Protein 6AHX (pdb70)

Radius of gyration: 14.11 Å; Cα contacts (8 Å, |Δi|>4): 23; chains: 1; bounding box: 26×20×40 Å

Foldseek 3Di:
DDDPVLVVLVVVLVVLVVVLVVCVVVVHDPVVSVVSVVVSVVSVVVSVVVVCVVPVVVVD

Nearest PDB structures (foldseek):
  6ahx-assembly1_A-2  TM=1.017E+00  e=2.234E-08  Geobacillus zalihae
  5fmn-assembly1_B  TM=8.937E-01  e=1.157E-04  Synechocystis sp. PCC 6803
  7mq2-assembly1_A  TM=9.207E-01  e=2.883E-03  Streptococcus pneumoniae D39
  4m1p-assembly1_A  TM=8.838E-01  e=1.786E-03  Geobacillus thermodenitrificans NG80-2
  7mq3-assembly1_A  TM=8.938E-01  e=2.883E-03  Streptococcus pneumoniae D39

Structure (mmCIF, N/CA/C/O backbone):
data_6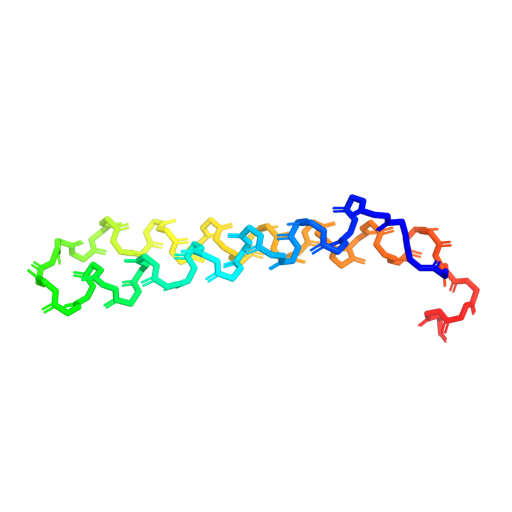AHX
#
_entry.id   6AHX
#
_cell.length_a   44.730
_cell.length_b   44.730
_cell.length_c   82.370
_cell.angle_alpha   90.00
_cell.angle_beta   90.00
_cell.angle_gamma   120.00
#
_symmetry.space_group_name_H-M   'P 31 2 1'
#
loop_
_entity.id
_entity.type
_entity.pdbx_description
1 polymer 'Putative cytosolic protein'
2 water water
#
loop_
_atom_site.group_PDB
_atom_site.id
_atom_site.type_symbol
_atom_site.label_atom_id
_atom_site.label_alt_id
_atom_site.label_comp_id
_atom_site.label_asym_id
_atom_site.label_entity_id
_atom_site.label_seq_id
_atom_site.pdbx_PDB_ins_code
_atom_site.Cartn_x
_atom_site.Cartn_y
_atom_site.Cartn_z
_atom_site.occupancy
_atom_site.B_iso_or_equiv
_atom_site.auth_seq_id
_atom_site.auth_comp_id
_atom_site.auth_asym_id
_atom_site.auth_atom_id
_atom_site.pdbx_PDB_model_num
ATOM 1 N N . LYS A 1 17 ? -26.577 6.330 -18.015 1.00 56.89 17 LYS A N 1
ATOM 2 C CA . LYS A 1 17 ? -26.413 7.843 -18.130 1.00 49.57 17 LYS A CA 1
ATOM 3 C C . LYS A 1 17 ? -25.943 8.495 -16.838 1.00 42.65 17 LYS A C 1
ATOM 4 O O . LYS A 1 17 ? -24.949 9.172 -16.872 1.00 42.25 17 LYS A O 1
ATOM 10 N N . TYR A 1 18 ? -26.630 8.308 -15.710 1.00 38.13 18 TYR A N 1
ATOM 11 C CA . TYR A 1 18 ? -26.127 8.853 -14.425 1.00 35.61 18 TYR A CA 1
ATOM 12 C C . TYR A 1 18 ? -25.447 7.764 -13.654 1.00 37.66 18 TYR A C 1
ATOM 13 O O . TYR A 1 18 ? -25.932 6.630 -13.613 1.00 36.22 18 TYR A O 1
ATOM 22 N N . ARG A 1 19 ? -24.344 8.091 -13.002 1.00 38.20 19 ARG A N 1
ATOM 23 C CA . ARG A 1 19 ? -23.691 7.083 -12.176 1.00 44.38 19 ARG A CA 1
ATOM 24 C C . ARG A 1 19 ? -24.609 6.579 -11.086 1.00 48.62 19 ARG A C 1
ATOM 25 O O . ARG A 1 19 ? -25.407 7.339 -10.519 1.00 46.31 19 ARG A O 1
ATOM 33 N N . LYS A 1 20 ? -24.536 5.273 -10.841 1.00 51.13 20 LYS A N 1
ATOM 34 C CA . LYS A 1 20 ? -25.273 4.639 -9.741 1.00 55.71 20 LYS A CA 1
ATOM 35 C C . LYS A 1 20 ? -25.173 5.383 -8.397 1.00 43.87 20 LYS A C 1
ATOM 36 O O . LYS A 1 20 ? -26.155 5.505 -7.684 1.00 43.89 20 LYS A O 1
ATOM 42 N N . GLN A 1 21 ? -24.005 5.903 -8.087 1.00 40.05 21 GLN A N 1
ATOM 43 C CA . GLN A 1 21 ? -23.831 6.724 -6.898 1.00 47.89 21 GLN A CA 1
ATOM 44 C C . GLN A 1 21 ? -24.747 7.934 -6.823 1.00 41.18 21 GLN A C 1
ATOM 45 O O . GLN A 1 21 ? -25.202 8.245 -5.733 1.00 39.42 21 GLN A O 1
ATOM 51 N N . VAL A 1 22 ? -25.013 8.582 -7.962 1.00 37.35 22 VAL A N 1
ATOM 52 C CA . VAL A 1 22 ? -26.031 9.662 -8.050 1.00 40.45 22 VAL A CA 1
ATOM 53 C C . VAL A 1 22 ? -27.433 9.159 -7.703 1.00 33.92 22 VAL A C 1
ATOM 54 O O . VAL A 1 22 ? -28.110 9.741 -6.894 1.00 31.95 22 VAL A O 1
ATOM 58 N N . ILE A 1 23 ? -27.833 8.068 -8.308 1.00 31.21 23 ILE A N 1
ATOM 59 C CA . ILE A 1 23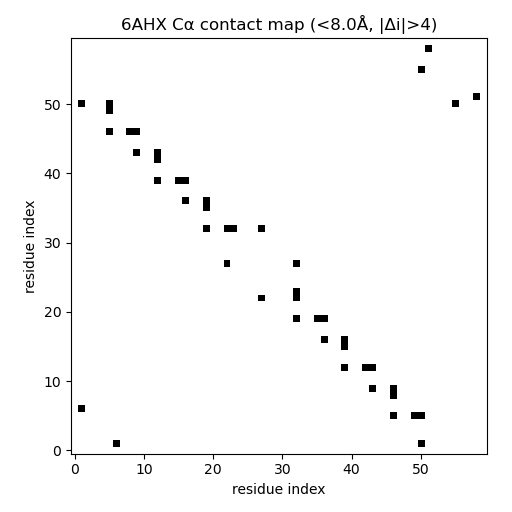 ? -29.145 7.537 -8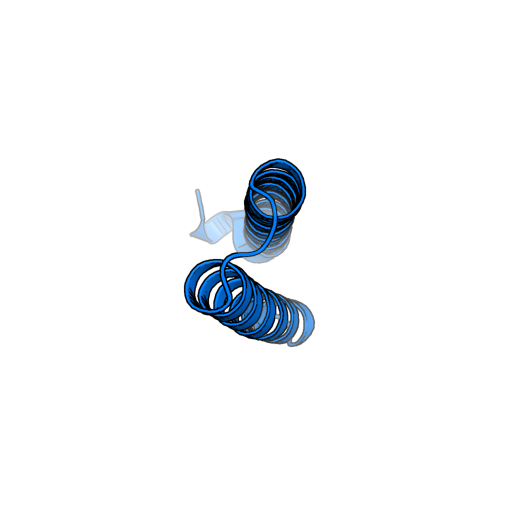.063 1.00 33.64 23 ILE A CA 1
ATOM 60 C C . ILE A 1 23 ? -29.296 7.151 -6.586 1.00 33.77 23 ILE A C 1
ATOM 61 O O . ILE A 1 23 ? -30.333 7.448 -5.927 1.00 29.54 23 ILE A O 1
ATOM 66 N N . ASN A 1 24 ? -28.254 6.505 -6.072 1.00 33.49 24 ASN A N 1
ATOM 67 C CA . ASN A 1 24 ? -28.250 6.060 -4.687 1.00 39.17 24 ASN A CA 1
ATOM 68 C C . ASN A 1 24 ? -28.294 7.206 -3.678 1.00 35.60 24 ASN A C 1
ATOM 69 O O . ASN A 1 24 ? -29.043 7.103 -2.709 1.00 33.33 24 ASN A O 1
ATOM 74 N N . ARG A 1 25 ? -27.515 8.263 -3.926 1.00 31.55 25 ARG A N 1
ATOM 75 C CA . ARG A 1 25 ? -27.570 9.459 -3.083 1.00 36.30 25 ARG A CA 1
ATOM 76 C C . ARG A 1 25 ? -29.008 10.014 -3.047 1.00 33.54 25 ARG A C 1
ATOM 77 O O . ARG A 1 25 ? -29.550 10.287 -1.967 1.00 31.61 25 ARG A O 1
ATOM 85 N N . LEU A 1 26 ? -29.630 10.091 -4.224 1.00 29.50 26 LEU A N 1
ATOM 86 C CA . LEU A 1 26 ? -30.974 10.571 -4.302 1.00 30.57 26 LEU A CA 1
ATOM 87 C C . LEU A 1 26 ? -31.904 9.674 -3.522 1.00 28.98 26 LEU A C 1
ATOM 88 O O . LEU A 1 26 ? -32.811 10.171 -2.844 1.00 25.17 26 LEU A O 1
ATOM 93 N N . ALA A 1 27 ? -31.681 8.356 -3.587 1.00 31.53 27 ALA A N 1
ATOM 94 C CA . ALA A 1 27 ? -32.448 7.401 -2.732 1.00 30.20 27 ALA A CA 1
ATOM 95 C C . ALA A 1 27 ? -32.272 7.564 -1.218 1.00 28.51 27 ALA A C 1
ATOM 96 O O . ALA A 1 27 ? -33.249 7.490 -0.464 1.00 28.90 27 ALA A O 1
ATOM 98 N N . ARG A 1 28 ? -31.055 7.857 -0.812 1.00 28.99 28 ARG A N 1
ATOM 99 C CA . ARG A 1 28 ? -30.727 8.185 0.581 1.00 33.22 28 ARG A CA 1
ATOM 100 C C . ARG A 1 28 ? -31.378 9.485 1.088 1.00 28.48 28 ARG A C 1
ATOM 101 O O . ARG A 1 28 ? -31.920 9.524 2.198 1.00 27.85 28 ARG A O 1
ATOM 109 N N . ILE A 1 29 ? -31.301 10.520 0.256 1.00 24.76 29 ILE A N 1
ATOM 110 C CA . ILE A 1 29 ? -31.913 11.788 0.556 1.00 24.50 29 ILE A CA 1
ATOM 111 C C . ILE A 1 29 ? -33.401 11.574 0.669 1.00 24.78 29 ILE A C 1
ATOM 112 O O . ILE A 1 29 ? -34.040 12.109 1.557 1.00 25.23 29 ILE A O 1
ATOM 117 N N . GLU A 1 30 ? -33.957 10.730 -0.196 1.00 26.58 30 GLU A N 1
ATOM 118 C CA . GLU A 1 30 ? -35.381 10.359 -0.057 1.00 24.67 30 GLU A CA 1
ATOM 119 C C . GLU A 1 30 ? -35.746 9.788 1.331 1.00 24.93 30 GLU A C 1
ATOM 120 O O . GLU A 1 30 ? -36.658 10.310 1.978 1.00 20.41 30 GLU A O 1
ATOM 126 N N . GLY A 1 31 ? -35.014 8.752 1.787 1.00 24.48 31 GLY A N 1
ATOM 127 C CA . GLY A 1 31 ? -35.237 8.133 3.107 1.00 24.18 31 GLY A CA 1
ATOM 128 C C . GLY A 1 31 ? -35.025 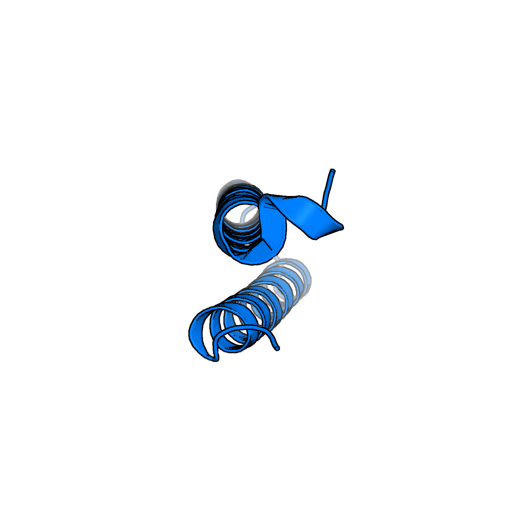9.126 4.248 1.00 25.33 31 GLY A C 1
ATOM 129 O O . GLY A 1 31 ? -35.631 9.072 5.312 1.00 26.54 31 GLY A O 1
ATOM 130 N N . HIS A 1 32 ? -34.145 10.065 4.012 1.00 26.87 32 HIS A N 1
ATOM 131 C CA . HIS A 1 32 ? -33.779 11.072 5.014 1.00 23.93 32 HIS A CA 1
ATOM 132 C C . HIS A 1 32 ? -34.969 12.020 5.186 1.00 23.11 32 HIS A C 1
ATOM 133 O O . HIS A 1 32 ? -35.419 12.269 6.298 1.00 21.87 32 HIS A O 1
ATOM 140 N N . VAL A 1 33 ? -35.525 12.492 4.103 1.00 25.53 33 VAL A N 1
ATOM 141 C CA . VAL A 1 33 ? -36.736 13.354 4.185 1.00 26.59 33 VAL A CA 1
ATOM 142 C C . VAL A 1 33 ? -37.920 12.620 4.827 1.00 26.40 33 VAL A C 1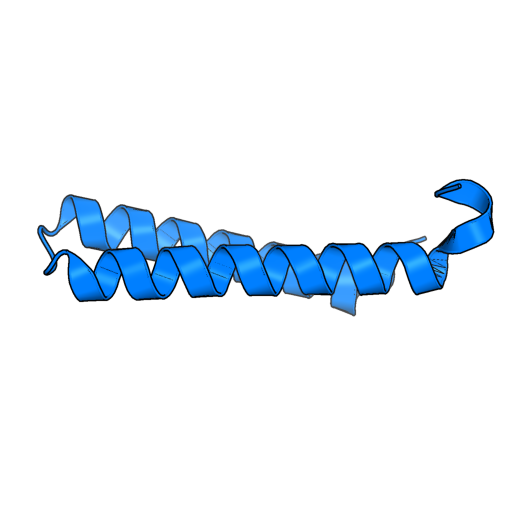
ATOM 143 O O . VAL A 1 33 ? -38.647 13.223 5.685 1.00 23.75 33 VAL A O 1
ATOM 147 N N . ARG A 1 34 ? -38.065 11.323 4.469 1.00 26.76 34 ARG A N 1
ATOM 148 C CA . ARG A 1 34 ? -39.054 10.467 5.092 1.00 29.31 34 ARG A CA 1
ATOM 149 C C . ARG A 1 34 ? -38.903 10.456 6.592 1.00 30.22 34 ARG A C 1
ATOM 150 O O . ARG A 1 34 ? -39.894 10.478 7.328 1.00 30.49 34 ARG A O 1
ATOM 158 N N . ALA A 1 35 ? -37.656 10.439 7.059 1.00 28.03 35 ALA A N 1
ATOM 159 C CA . ALA A 1 35 ? -37.390 10.385 8.495 1.00 27.04 35 ALA A CA 1
ATOM 160 C C . ALA A 1 35 ? -37.710 11.667 9.162 1.00 28.18 35 ALA A C 1
ATOM 161 O O . ALA A 1 35 ? -38.297 11.672 10.252 1.00 28.04 35 ALA A O 1
ATOM 163 N N . ILE A 1 36 ? -37.367 12.755 8.474 1.00 28.37 36 ILE A N 1
ATOM 164 C CA . ILE A 1 36 ? -37.656 14.111 8.935 1.00 27.09 36 ILE A CA 1
ATOM 165 C C . ILE A 1 36 ? -39.150 14.332 9.052 1.00 27.53 36 ILE A C 1
ATOM 166 O O . ILE A 1 36 ? -39.625 14.898 10.032 1.00 27.65 36 ILE A O 1
ATOM 171 N N . LYS A 1 37 ? -39.870 13.869 8.043 1.00 30.54 37 LYS A N 1
ATOM 172 C CA . LYS A 1 37 ? -41.345 13.813 8.102 1.00 31.16 37 LYS A CA 1
ATOM 173 C C . LYS A 1 37 ? -41.866 13.063 9.383 1.00 31.22 37 LYS A C 1
ATOM 174 O O . LYS A 1 37 ? -42.808 13.520 10.061 1.00 25.47 37 LYS A O 1
ATOM 180 N N . GLU A 1 38 ? -41.212 11.948 9.707 1.00 29.97 38 GLU A N 1
ATOM 181 C CA . GLU A 1 38 ? -41.601 11.166 10.829 1.00 29.80 38 GLU A CA 1
ATOM 182 C C . GLU A 1 38 ? -41.166 11.839 12.086 1.00 29.55 38 GLU A C 1
ATOM 183 O O . GLU A 1 38 ? -41.868 11.758 13.051 1.00 32.66 38 GLU A O 1
ATOM 189 N N . MET A 1 39 ? -40.045 12.526 12.096 1.00 26.94 39 MET A N 1
ATOM 190 C CA . MET A 1 39 ? -39.692 13.317 13.254 1.00 28.24 39 MET A CA 1
ATOM 191 C C . MET A 1 3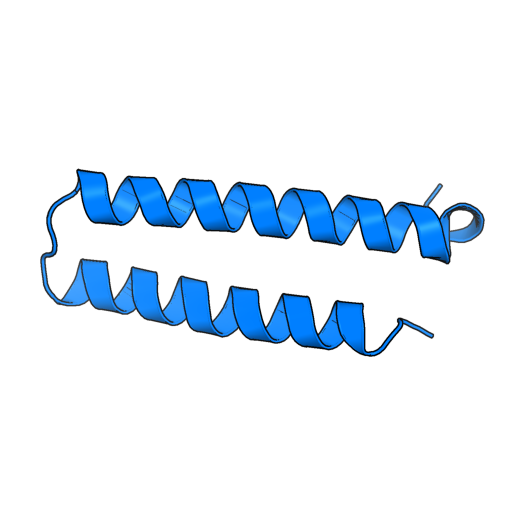9 ? -40.739 14.352 13.585 1.00 31.79 39 MET A C 1
ATOM 192 O O . MET A 1 39 ? -41.081 14.554 14.734 1.00 34.04 39 MET A O 1
ATOM 197 N N . ALA A 1 40 ? -41.198 15.070 12.574 1.00 35.13 40 ALA A N 1
ATOM 198 C CA . ALA A 1 40 ? -42.252 16.058 12.733 1.00 33.11 40 ALA A CA 1
ATOM 199 C C . ALA A 1 40 ? -43.529 15.408 13.226 1.00 32.92 40 ALA A C 1
ATOM 200 O O . ALA A 1 40 ? -44.123 15.837 14.190 1.00 35.01 40 ALA A O 1
ATOM 202 N N . ALA A 1 41 ? -43.933 14.337 12.589 1.00 35.55 41 ALA A N 1
ATOM 203 C CA . ALA A 1 41 ? -45.138 13.617 13.005 1.00 34.12 41 ALA A CA 1
ATOM 204 C C . ALA A 1 41 ? -45.099 13.130 14.449 1.00 37.15 41 ALA A C 1
ATOM 205 O O . ALA A 1 41 ? -46.114 13.137 15.071 1.00 36.52 41 ALA A O 1
ATOM 207 N N . GLU A 1 42 ? -43.929 12.743 14.957 1.00 37.84 42 GLU A N 1
ATOM 208 C CA . GLU A 1 42 ? -43.694 12.357 16.363 1.00 35.86 42 GLU A CA 1
ATOM 209 C C . GLU A 1 42 ? -43.410 13.502 17.339 1.00 37.80 42 GLU A C 1
ATOM 210 O O . GLU A 1 42 ? -43.219 13.250 18.533 1.00 42.23 42 GLU A O 1
ATOM 216 N N . GLY A 1 43 ? -43.373 14.756 16.885 1.00 35.70 43 GLY A N 1
ATOM 217 C CA . GLY A 1 43 ? -43.206 15.865 17.806 1.00 34.38 43 GLY A CA 1
ATOM 218 C C . GLY A 1 43 ? -41.810 15.979 18.374 1.00 32.89 43 GLY A C 1
ATOM 219 O O . GLY A 1 43 ? -41.599 16.498 19.452 1.00 34.39 43 GLY A O 1
ATOM 220 N N . ARG A 1 44 ? -40.830 15.613 17.569 1.00 32.85 44 ARG A N 1
ATOM 221 C CA . ARG A 1 44 ? -39.448 15.837 17.930 1.00 29.65 44 ARG A CA 1
ATOM 222 C C . ARG A 1 44 ? -39.115 17.331 18.142 1.00 30.56 44 ARG A C 1
ATOM 223 O O . ARG A 1 44 ? -39.808 18.236 17.656 1.00 31.97 44 ARG A O 1
ATOM 231 N N . ASP A 1 45 ? -38.039 17.586 18.857 1.00 30.50 45 ASP A N 1
ATOM 232 C CA . ASP A 1 45 ? -37.633 18.953 19.155 1.00 33.70 45 ASP A CA 1
ATOM 233 C C . ASP A 1 45 ? -37.227 19.631 17.888 1.00 33.36 45 ASP A C 1
ATOM 234 O O . ASP A 1 45 ? -36.582 19.037 17.041 1.00 30.50 45 ASP A O 1
ATOM 239 N N . CYS A 1 46 ? -37.632 20.892 17.781 1.00 30.10 46 CYS A N 1
ATOM 240 C CA . CYS A 1 46 ? -37.441 21.664 16.596 1.00 30.72 46 CYS A CA 1
ATOM 241 C C . CYS A 1 46 ? -35.983 21.738 16.140 1.00 27.80 46 CYS A C 1
ATOM 242 O O . CYS A 1 46 ? -35.714 21.584 14.975 1.00 27.44 46 CYS A O 1
ATOM 245 N N . PRO A 1 47 ? -35.048 21.976 17.048 1.00 29.48 47 PRO A N 1
ATOM 246 C CA . PRO A 1 47 ? -33.647 22.059 16.546 1.00 30.86 47 PRO A CA 1
ATOM 247 C C . PRO A 1 47 ? -33.123 20.763 15.884 1.00 27.43 47 PRO A C 1
ATOM 248 O O . PRO A 1 47 ? -32.353 20.834 14.922 1.00 24.51 47 PRO A O 1
ATOM 252 N N . ASP A 1 48 ? -33.601 19.628 16.360 1.00 28.99 48 ASP A N 1
ATOM 253 C CA . ASP A 1 48 ? -33.296 18.336 15.755 1.00 31.73 48 ASP A CA 1
ATOM 254 C C . ASP A 1 48 ? -33.785 18.318 14.313 1.00 31.75 48 ASP A C 1
ATOM 255 O O . ASP A 1 48 ? -33.099 17.861 13.388 1.00 30.28 48 ASP A O 1
ATOM 260 N N . ILE A 1 49 ? -35.021 18.768 14.149 1.00 29.51 49 ILE A N 1
ATOM 261 C CA . ILE A 1 49 ? -35.673 18.798 12.859 1.00 27.58 49 ILE A CA 1
ATOM 262 C C . ILE A 1 49 ? -34.954 19.744 11.917 1.00 25.26 49 ILE A C 1
ATOM 263 O O . ILE A 1 49 ? -34.622 19.355 10.778 1.00 23.92 49 ILE A O 1
ATOM 268 N N . LEU A 1 50 ? -34.630 20.935 12.405 1.00 23.08 50 LEU A N 1
ATOM 269 C CA . LEU A 1 50 ? -34.049 21.943 11.546 1.00 23.47 50 LEU A CA 1
ATOM 270 C C . LEU A 1 50 ? -32.616 21.594 11.210 1.00 24.35 50 LEU A C 1
ATOM 271 O O . LEU A 1 50 ? -32.162 21.906 10.139 1.00 25.03 50 LEU A O 1
ATOM 276 N N . LEU A 1 51 ? -31.929 20.921 12.120 1.00 22.11 51 LEU A N 1
ATOM 277 C CA . LEU A 1 51 ? -30.636 20.332 11.804 1.00 26.93 51 LEU A CA 1
ATOM 278 C C . LEU A 1 51 ? -30.660 19.389 10.626 1.00 23.44 51 LEU A C 1
ATOM 279 O O . LEU A 1 51 ? -29.797 19.439 9.777 1.00 20.89 51 LEU A O 1
ATOM 284 N N . GLN A 1 52 ? -31.685 18.546 10.575 1.00 25.24 52 GLN A N 1
ATOM 285 C CA . GLN A 1 52 ? -31.786 17.534 9.531 1.00 23.91 52 GLN A CA 1
ATOM 286 C C . GLN A 1 52 ? -32.227 18.153 8.243 1.00 22.37 52 GLN A C 1
ATOM 287 O O . GLN A 1 52 ? -31.689 17.770 7.202 1.00 23.75 52 GLN A O 1
ATOM 293 N N . ILE A 1 53 ? -33.061 19.195 8.298 1.00 20.89 53 ILE A N 1
ATOM 294 C CA . ILE A 1 53 ? -33.402 19.871 7.072 1.00 20.38 53 ILE A CA 1
ATOM 295 C C . ILE A 1 53 ? -32.171 20.482 6.421 1.00 20.48 53 ILE A C 1
ATOM 296 O O . ILE A 1 53 ? -32.005 20.473 5.182 1.00 18.38 53 ILE A O 1
ATOM 301 N N . ALA A 1 54 ? -31.363 21.125 7.241 1.00 20.71 54 ALA A N 1
ATOM 302 C CA . ALA A 1 54 ? -30.162 21.730 6.726 1.00 20.64 54 ALA A CA 1
ATOM 303 C C . ALA A 1 54 ? -29.228 20.668 6.153 1.00 22.43 54 ALA A C 1
ATOM 30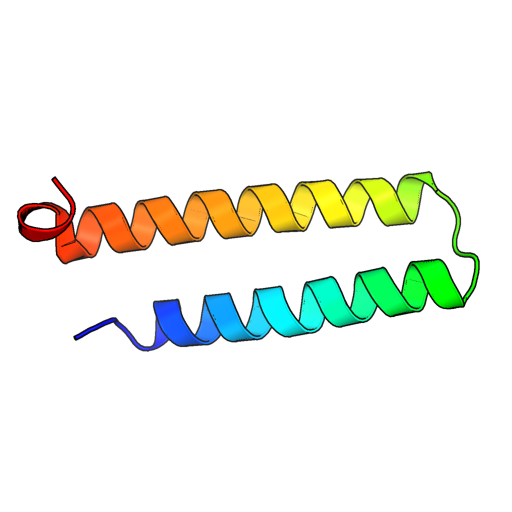4 O O . ALA A 1 54 ? -28.616 20.883 5.110 1.00 25.26 54 ALA A O 1
ATOM 306 N N . ALA A 1 55 ? -29.094 19.544 6.823 1.00 23.21 55 ALA A N 1
ATOM 307 C CA . ALA A 1 55 ? -28.299 18.443 6.269 1.00 23.82 55 ALA A CA 1
ATOM 308 C C . ALA A 1 55 ? -28.808 17.961 4.899 1.00 23.28 55 ALA A C 1
ATOM 309 O O . ALA A 1 55 ? -28.045 17.794 3.986 1.00 24.63 55 ALA A O 1
ATOM 311 N N . VAL A 1 56 ? -30.111 17.824 4.735 1.00 24.68 56 VAL A N 1
ATOM 312 C CA . VAL A 1 56 ? -30.669 17.470 3.451 1.00 23.17 56 VAL A CA 1
ATOM 313 C C . VAL A 1 56 ? -30.403 18.521 2.360 1.00 21.96 56 VAL A C 1
ATOM 314 O O . VAL A 1 56 ? -30.083 18.168 1.231 1.00 20.01 56 VAL A O 1
ATOM 318 N N . ARG A 1 57 ? -30.561 19.817 2.673 1.00 23.86 57 ARG A N 1
ATOM 319 C CA . ARG A 1 57 ? -30.209 20.900 1.718 1.00 22.75 57 ARG A CA 1
ATOM 320 C C . ARG A 1 57 ? -28.753 20.822 1.243 1.00 23.77 57 ARG A C 1
ATOM 321 O O . ARG A 1 57 ? -28.438 21.041 0.081 1.00 24.62 57 ARG A O 1
ATOM 329 N N . LYS A 1 58 ? -27.872 20.487 2.170 1.00 23.83 58 LYS A N 1
ATOM 330 C CA . LYS A 1 58 ? -26.468 20.311 1.851 1.00 25.14 58 LYS A CA 1
ATOM 331 C C . LYS A 1 58 ? -26.207 19.080 0.977 1.00 25.15 58 LYS A C 1
ATOM 332 O O . LYS A 1 58 ? -25.468 19.202 0.016 1.00 26.87 58 LYS A O 1
ATOM 338 N N . ALA A 1 59 ? -26.858 17.947 1.257 1.00 20.61 59 ALA A N 1
ATOM 339 C CA . ALA A 1 59 ? -26.735 16.731 0.482 1.00 22.46 59 ALA A CA 1
ATOM 340 C C . ALA A 1 59 ? -27.233 16.939 -0.924 1.00 23.28 59 ALA A C 1
ATOM 341 O O . ALA A 1 59 ? -26.616 16.459 -1.903 1.00 22.79 59 ALA A O 1
ATOM 343 N N . LEU A 1 60 ? -28.339 17.668 -1.037 1.00 23.16 60 LEU A N 1
ATOM 344 C CA . LEU A 1 60 ? -28.908 17.997 -2.350 1.00 22.69 60 LEU A CA 1
ATOM 345 C C . LEU A 1 60 ? -27.974 18.923 -3.179 1.00 21.68 60 LEU A C 1
ATOM 346 O O . LEU A 1 60 ? -27.768 18.733 -4.368 1.00 21.34 60 LEU A O 1
ATOM 351 N N . ASP A 1 61 ? -27.447 19.930 -2.541 1.00 24.81 61 ASP A N 1
ATOM 352 C CA . ASP A 1 61 ? -26.432 20.780 -3.113 1.00 26.64 61 ASP A CA 1
ATOM 353 C C . ASP A 1 61 ? -25.220 19.970 -3.590 1.00 25.67 61 ASP A C 1
ATOM 354 O O . ASP A 1 61 ? -24.810 20.125 -4.704 1.00 30.21 61 ASP A O 1
ATOM 359 N N . SER A 1 62 ? -24.715 19.027 -2.820 1.00 25.64 62 SER A N 1
ATOM 360 C CA . SER A 1 62 ? -23.595 18.214 -3.294 1.00 28.27 62 SER A CA 1
ATOM 361 C C . SER A 1 62 ? -23.900 17.315 -4.448 1.00 26.77 62 SER A C 1
ATOM 362 O O . SER A 1 62 ? -23.091 17.137 -5.351 1.00 28.70 62 SER A O 1
ATOM 365 N N . THR A 1 63 ? -25.053 16.706 -4.378 1.00 26.51 63 THR A N 1
ATOM 366 C CA . THR A 1 63 ? -25.544 15.920 -5.456 1.00 26.09 63 THR A CA 1
ATOM 367 C C . THR A 1 63 ? -25.699 16.703 -6.770 1.00 24.17 63 THR A C 1
ATOM 368 O O . THR A 1 63 ? -25.351 16.179 -7.776 1.00 24.35 63 THR A O 1
ATOM 372 N N . ALA A 1 64 ? -26.254 17.904 -6.756 1.00 23.47 64 ALA A N 1
ATOM 373 C CA . ALA A 1 64 ? -26.313 18.753 -7.945 1.00 26.18 64 ALA A CA 1
ATOM 374 C C . ALA A 1 64 ? -24.918 19.088 -8.563 1.00 27.52 64 ALA A C 1
ATOM 375 O O . ALA A 1 64 ? -24.717 19.051 -9.799 1.00 29.57 64 ALA A O 1
ATOM 377 N N . LYS A 1 65 ? -23.973 19.393 -7.667 1.00 27.74 65 LYS A N 1
ATOM 378 C CA . LYS A 1 65 ? -22.565 19.582 -8.034 1.00 29.04 65 LYS A CA 1
ATOM 379 C C . LYS A 1 65 ? -21.944 18.349 -8.700 1.00 24.91 65 LYS A C 1
ATOM 380 O O . LYS A 1 65 ? -21.313 18.470 -9.702 1.00 29.91 65 LYS A O 1
ATOM 386 N N . VAL A 1 66 ? -22.199 17.180 -8.176 1.00 24.55 66 VAL A N 1
ATOM 387 C CA . VAL A 1 66 ? -21.699 15.946 -8.765 1.00 27.69 66 VAL A CA 1
ATOM 388 C C . VAL A 1 66 ? -22.283 15.736 -10.166 1.00 31.83 66 VAL A C 1
ATOM 389 O O . VAL A 1 66 ? -21.573 15.306 -11.098 1.00 30.80 66 VAL A O 1
ATOM 393 N N . ILE A 1 67 ? -23.579 15.965 -10.299 1.00 27.79 67 ILE A N 1
ATOM 394 C CA . ILE A 1 67 ? -24.247 15.782 -11.564 1.00 28.22 67 ILE A CA 1
ATOM 395 C C . ILE A 1 67 ? -23.743 16.810 -12.559 1.00 27.49 67 ILE A C 1
ATOM 396 O O . ILE A 1 67 ? -23.455 16.481 -13.698 1.00 27.57 67 ILE A O 1
ATOM 401 N N . PHE A 1 68 ? -23.688 18.057 -12.135 1.00 27.70 68 PHE A N 1
ATOM 402 C CA . PHE A 1 68 ? -23.109 19.098 -12.967 1.00 29.41 68 PHE A CA 1
ATOM 403 C C . PHE A 1 68 ? -21.657 18.778 -13.444 1.00 26.38 68 PHE A C 1
ATOM 404 O O . PHE A 1 68 ? -21.342 18.951 -14.614 1.00 27.02 68 PHE A O 1
ATOM 412 N N . ALA A 1 69 ? -20.792 18.301 -12.561 1.00 26.96 69 ALA A N 1
ATOM 413 C CA . ALA A 1 69 ? -19.479 17.822 -12.972 1.00 26.15 69 ALA A CA 1
ATOM 414 C C . ALA A 1 69 ? -19.493 16.674 -13.979 1.00 27.75 69 ALA A C 1
ATOM 415 O O . ALA A 1 69 ? -18.828 16.721 -15.002 1.00 32.56 69 ALA A O 1
ATOM 417 N N . ASP A 1 70 ? -20.239 15.641 -13.698 1.00 28.23 70 ASP A N 1
ATOM 418 C CA . ASP A 1 70 ? -20.370 14.533 -14.645 1.00 29.78 70 ASP A CA 1
ATOM 419 C C . ASP A 1 70 ? -20.982 14.815 -16.020 1.00 28.72 70 ASP A C 1
ATOM 420 O O . ASP A 1 70 ? -20.704 14.092 -16.960 1.00 31.89 70 ASP A O 1
ATOM 425 N N . HIS A 1 71 ? -21.874 15.799 -16.115 1.00 29.95 71 HIS A N 1
ATOM 426 C CA . HIS A 1 71 ? -22.662 16.049 -17.311 1.00 27.89 71 HIS A CA 1
ATOM 427 C C . HIS A 1 71 ? -22.598 17.502 -17.701 1.00 26.17 71 HIS A C 1
ATOM 428 O O . HIS A 1 71 ? -23.507 18.013 -18.301 1.00 28.85 71 HIS A O 1
ATOM 435 N N . MET A 1 72 ? -21.500 18.170 -17.412 1.00 27.15 72 MET A N 1
ATOM 436 C CA . MET A 1 72 ? -21.379 19.616 -17.620 1.00 25.86 72 MET A CA 1
ATOM 437 C C . MET A 1 72 ? -21.856 20.081 -18.991 1.00 26.90 72 MET A C 1
ATOM 438 O O . MET A 1 72 ? -22.547 21.100 -19.119 1.00 26.70 72 MET A O 1
ATOM 443 N N . GLU A 1 73 ? -21.466 19.350 -20.028 1.00 26.59 73 GLU A N 1
ATOM 444 C CA . GLU A 1 73 ? -21.760 19.761 -21.373 1.00 29.00 73 GLU A CA 1
ATOM 445 C C . GLU A 1 73 ? -23.279 19.963 -21.578 1.00 29.55 73 GLU A C 1
ATOM 446 O O . GLU A 1 73 ? -23.697 20.941 -22.157 1.00 30.54 73 GLU A O 1
ATOM 452 N N . SER A 1 74 ? -24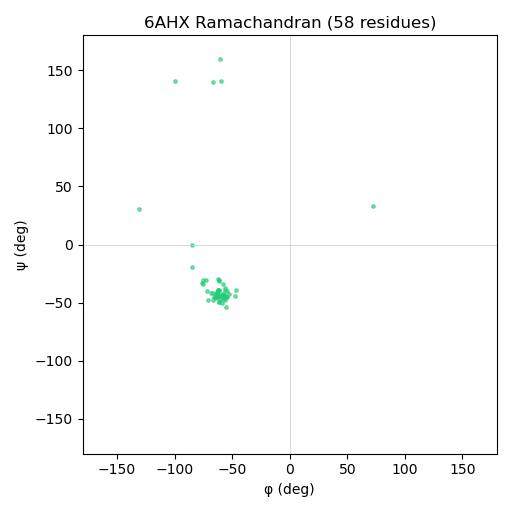.041 18.979 -21.129 1.00 32.37 74 SER A N 1
ATOM 453 C CA . SER A 1 74 ? -25.507 18.953 -21.216 1.00 36.66 74 SER A CA 1
ATOM 454 C C . SER A 1 74 ? -26.244 19.673 -20.081 1.00 34.06 74 SER A C 1
ATOM 455 O O . SER A 1 74 ? -27.357 20.066 -20.279 1.00 39.03 74 SER A O 1
ATOM 458 N N . CYS A 1 75 ? -25.600 19.903 -18.949 1.00 31.78 75 CYS A N 1
ATOM 459 C CA . CYS A 1 75 ? -26.132 20.747 -17.910 1.00 33.48 75 CYS A CA 1
ATOM 460 C C . CYS A 1 75 ? -26.045 22.217 -18.240 1.00 35.97 75 CYS A C 1
ATOM 461 O O . CYS A 1 75 ? -26.877 22.975 -17.752 1.00 39.12 75 CYS A O 1
ATOM 464 N N . LEU A 1 76 ? -25.052 22.663 -19.008 1.00 35.75 76 LEU A N 1
ATOM 465 C CA . LEU A 1 76 ? -24.904 24.121 -19.274 1.00 35.71 76 LEU A CA 1
ATOM 466 C C . LEU A 1 76 ? -26.088 24.713 -20.069 1.00 31.43 76 LEU A C 1
ATOM 467 O O . LEU A 1 76 ? -26.743 23.959 -20.813 1.00 34.54 76 LEU A O 1
#

Solvent-accessible surface area: 4736 Å² total; per-residue (Å²): 182,91,111,156,129,5,84,75,79,80,58,147,9,105,26,58,74,116,44,14,126,80,23,60,90,127,62,111,98,75,93,49,26,103,124,50,72,58,42,9,171,154,10,82,69,39,6,58,127,57,43,81,70,60,34,96,166,83,50,155

B-factor: mean 34.88, std 13.76, range [18.38, 117.1]

Secondary structure (DSSP, 8-state):
---HHHHHHHHHHHHHHHHHHHHHHTT--HHHHHHHHHHHHHHHHHHHHHHHHHTHHHH-

Sequence (60 aa):
KYRKQVINRLARIEGHVRAIKEMAAEGRDCPDILLQIAAVRKALDSTAKVIFADHMESCL

InterPro domains:
  IPR003735 Metal-sensitive transcriptional repressor [PF02583] (19-97)
  IPR003735 Metal-sensitive transcriptional repressor [PTHR33677] (7-100)
  IPR038390 Metal-sensitive repressor, helix protomer superfamily [G3DSA:1.20.58.1000] (1-101)

Organism: NCBI:txid886559